Protein AF-A0A2D5UTN2-F1 (afdb_monomer_lite)

Radius of gyration: 18.23 Å; chains: 1; bounding box: 49×31×36 Å

Sequence (75 aa):
EVKAYILKNPENRLKDKDGSPIFEEPLVGFADGDDSLFQGYKSIIGDFHLTLREVLRKYLQEHSKCELRITRLET

Foldseek 3Di:
DVQCCQVPPQVQFPPVPDRDGVDHRDDDDDDDLPDCVQVVVCVVPHPVRDGSVRVVVVVCVVVPDPPPPPPPPDD

Secondary structure (DSSP, 8-state):
-HHHHHHH-TTSS-TTTT---SS-S-------TT-THHHHHHHHH-TTS--HHHHHHHHHHHSTT----------

pLDDT: mean 86.32, std 16.09, range [37.5, 96.88]

Structure (mmCIF, N/CA/C/O backbone):
data_AF-A0A2D5UTN2-F1
#
_entry.id   AF-A0A2D5UTN2-F1
#
loop_
_atom_site.group_PDB
_atom_site.id
_atom_site.type_symbol
_atom_site.label_atom_id
_atom_site.label_alt_id
_atom_site.label_comp_id
_atom_site.label_asym_id
_atom_site.label_entity_id
_atom_site.label_seq_id
_atom_site.pdbx_PDB_ins_code
_atom_site.Cartn_x
_atom_site.Cartn_y
_atom_site.Cartn_z
_atom_site.occupancy
_atom_site.B_iso_or_equiv
_atom_site.auth_seq_id
_atom_site.auth_comp_id
_atom_site.auth_asym_id
_atom_site.auth_atom_id
_atom_site.pdbx_PDB_model_num
ATOM 1 N N . GLU A 1 1 ? -2.489 6.218 -16.106 1.00 83.25 1 GLU A N 1
ATOM 2 C CA . GLU A 1 1 ? -1.334 6.973 -15.567 1.00 83.25 1 GLU A CA 1
ATOM 3 C C . GLU A 1 1 ? -0.431 6.110 -14.678 1.00 83.25 1 GLU A C 1
ATOM 5 O O . GLU A 1 1 ? 0.716 5.913 -15.056 1.00 83.25 1 GLU A O 1
ATOM 10 N N . VAL A 1 2 ? -0.939 5.483 -13.603 1.00 92.38 2 VAL A N 1
ATOM 11 C CA . VAL A 1 2 ? -0.138 4.61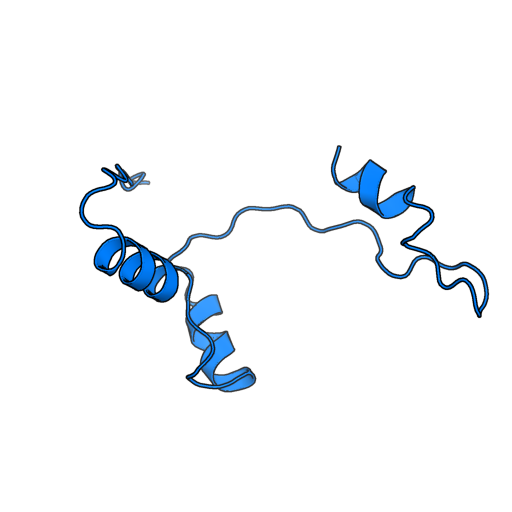9 -12.693 1.00 92.38 2 VAL A CA 1
ATOM 12 C C . VAL A 1 2 ? 0.562 3.446 -13.397 1.00 92.38 2 VAL A C 1
ATOM 14 O O . VAL A 1 2 ? 1.761 3.253 -13.223 1.00 92.38 2 VAL A O 1
ATOM 17 N N . LYS A 1 3 ? -0.146 2.692 -14.251 1.00 93.38 3 LYS A N 1
ATOM 18 C CA . LYS A 1 3 ? 0.442 1.559 -14.997 1.00 93.38 3 LYS A CA 1
ATOM 19 C C . LYS A 1 3 ? 1.649 1.978 -15.841 1.00 93.38 3 LYS A C 1
ATOM 21 O O . LYS A 1 3 ? 2.709 1.366 -15.779 1.00 93.38 3 LYS A O 1
ATOM 26 N N . ALA A 1 4 ? 1.490 3.060 -16.604 1.00 93.75 4 ALA A N 1
ATOM 27 C CA . ALA A 1 4 ? 2.549 3.586 -17.458 1.00 93.75 4 ALA A CA 1
ATOM 28 C C . ALA A 1 4 ? 3.746 4.079 -16.636 1.00 93.75 4 ALA A C 1
ATOM 30 O O . ALA A 1 4 ? 4.880 3.856 -17.050 1.00 93.75 4 ALA A O 1
ATOM 31 N N . TYR A 1 5 ? 3.494 4.701 -15.480 1.00 94.62 5 TYR A N 1
ATOM 32 C CA . TYR A 1 5 ? 4.545 5.117 -14.558 1.00 94.62 5 TYR A CA 1
ATOM 33 C C . TYR A 1 5 ? 5.370 3.917 -14.082 1.00 94.62 5 TYR A C 1
ATOM 35 O O . TYR A 1 5 ? 6.576 3.900 -14.301 1.00 94.62 5 TYR A O 1
ATOM 43 N N . ILE A 1 6 ? 4.737 2.880 -13.522 1.00 95.62 6 ILE A N 1
ATOM 44 C CA . ILE A 1 6 ? 5.456 1.707 -12.998 1.00 95.62 6 ILE A CA 1
ATOM 45 C C . ILE A 1 6 ? 6.257 1.003 -14.097 1.00 95.62 6 ILE A C 1
ATOM 47 O O . ILE A 1 6 ? 7.450 0.751 -13.930 1.00 95.62 6 ILE A O 1
ATOM 51 N N . LEU A 1 7 ? 5.645 0.736 -15.252 1.00 93.88 7 LEU A N 1
ATOM 52 C CA . LEU A 1 7 ? 6.299 -0.042 -16.307 1.00 93.88 7 LEU A CA 1
ATOM 53 C C . LEU A 1 7 ? 7.450 0.711 -16.991 1.00 93.88 7 LEU A C 1
ATOM 55 O O . LEU A 1 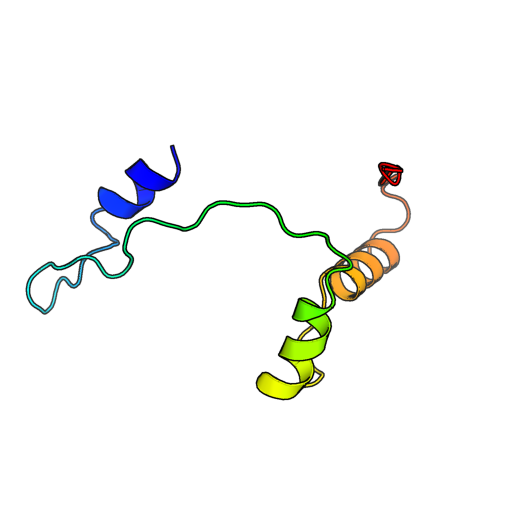7 ? 8.408 0.078 -17.440 1.00 93.88 7 LEU A O 1
ATOM 59 N N . LYS A 1 8 ? 7.390 2.047 -17.070 1.00 94.81 8 LYS A N 1
ATOM 60 C CA . LYS A 1 8 ? 8.391 2.867 -17.778 1.00 94.81 8 LYS A CA 1
ATOM 61 C C . LYS A 1 8 ? 9.409 3.547 -16.863 1.00 94.81 8 LYS A C 1
ATOM 63 O O . LYS A 1 8 ? 10.366 4.116 -17.380 1.00 94.81 8 LYS A O 1
ATOM 68 N N . ASN A 1 9 ? 9.226 3.512 -15.542 1.00 95.75 9 ASN A N 1
ATOM 69 C CA . ASN A 1 9 ? 10.151 4.156 -14.616 1.00 95.75 9 ASN A CA 1
ATOM 70 C C . ASN A 1 9 ? 11.535 3.469 -14.672 1.00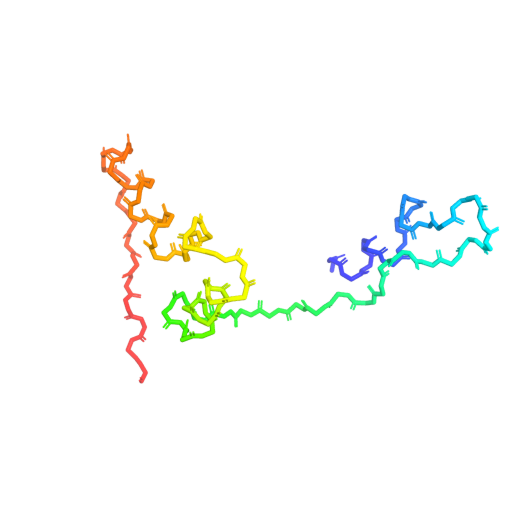 95.75 9 ASN A C 1
ATOM 72 O O . ASN A 1 9 ? 11.612 2.263 -14.419 1.00 95.75 9 ASN A O 1
ATOM 76 N N . PRO A 1 10 ? 12.625 4.203 -14.973 1.00 95.44 10 PRO A N 1
ATOM 77 C CA . PRO A 1 10 ? 13.977 3.641 -14.995 1.00 95.44 10 PRO A CA 1
ATOM 78 C C . PRO A 1 10 ? 14.447 3.113 -13.630 1.00 95.44 10 PRO A C 1
ATOM 80 O O . PRO A 1 10 ? 15.330 2.260 -13.583 1.00 95.44 10 PRO A O 1
ATOM 83 N N . GLU A 1 11 ? 13.846 3.565 -12.526 1.00 96.12 11 GLU A N 1
ATOM 84 C CA . GLU A 1 11 ? 14.116 3.045 -11.180 1.00 96.12 11 GLU A CA 1
ATOM 85 C C . GLU A 1 11 ? 13.425 1.701 -10.907 1.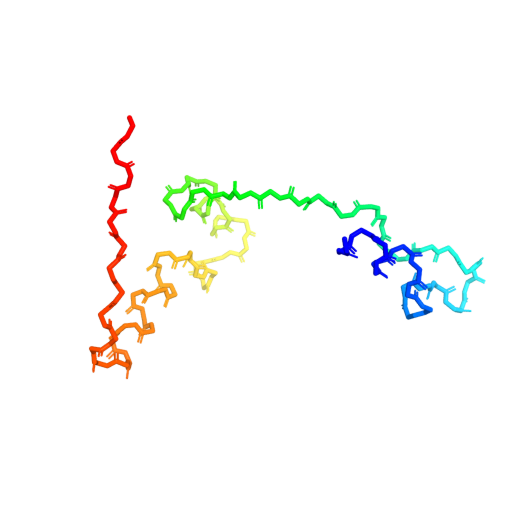00 96.12 11 GLU A C 1
ATOM 87 O O . GLU A 1 11 ? 13.832 0.969 -10.011 1.00 96.12 11 GLU A O 1
ATOM 92 N N . ASN A 1 12 ? 12.429 1.314 -11.710 1.00 96.81 12 ASN A N 1
ATOM 93 C CA . ASN A 1 12 ? 11.799 -0.003 -11.633 1.00 96.81 12 ASN A CA 1
ATOM 94 C C . ASN A 1 12 ? 12.568 -1.033 -12.481 1.00 96.81 12 ASN A C 1
ATOM 96 O O . ASN A 1 12 ? 11.995 -1.686 -13.355 1.00 96.81 12 ASN A O 1
ATOM 100 N N . ARG A 1 13 ? 13.888 -1.121 -12.309 1.00 96.88 13 ARG A N 1
ATOM 101 C CA . ARG A 1 13 ? 14.762 -2.015 -13.081 1.00 96.88 13 ARG A CA 1
ATOM 102 C C . ARG A 1 13 ? 15.806 -2.645 -12.173 1.00 96.88 13 ARG A C 1
ATOM 104 O O . ARG A 1 13 ? 16.432 -1.950 -11.377 1.00 96.88 13 ARG A O 1
ATOM 111 N N . LEU A 1 14 ? 16.041 -3.946 -12.330 1.00 96.06 14 LEU A N 1
ATOM 112 C CA . LEU A 1 14 ? 17.138 -4.656 -11.672 1.00 96.06 14 LEU A CA 1
ATOM 113 C C . LEU A 1 14 ? 18.473 -4.308 -12.353 1.00 96.06 14 LEU A C 1
ATOM 115 O O . LEU A 1 14 ? 19.000 -5.080 -13.153 1.00 96.06 14 LEU A O 1
ATOM 119 N N . LYS A 1 15 ? 18.992 -3.111 -12.044 1.00 92.75 15 LYS A N 1
ATOM 120 C CA . LYS A 1 15 ? 20.183 -2.507 -12.675 1.00 92.75 15 LYS A CA 1
ATOM 121 C C . LYS A 1 15 ? 21.440 -3.381 -12.555 1.00 92.75 15 LYS A C 1
ATOM 123 O O . LYS A 1 15 ? 22.207 -3.448 -13.506 1.00 92.75 15 LYS A O 1
ATOM 128 N N . ASP A 1 16 ? 21.592 -4.105 -11.447 1.00 93.31 16 ASP A N 1
ATOM 129 C CA . ASP A 1 16 ? 22.745 -4.987 -11.194 1.00 93.31 16 ASP A CA 1
ATOM 130 C C . ASP A 1 16 ? 22.554 -6.425 -11.719 1.00 93.31 16 ASP A C 1
ATOM 132 O O . ASP A 1 16 ? 23.318 -7.326 -11.370 1.00 93.31 16 ASP A O 1
ATOM 136 N N . LYS A 1 17 ? 21.501 -6.677 -12.510 1.00 92.75 17 LYS A N 1
ATOM 137 C CA . LYS A 1 17 ? 21.204 -7.992 -13.098 1.00 92.75 17 LYS A CA 1
ATOM 138 C C . LYS A 1 17 ? 20.978 -7.880 -14.608 1.00 92.75 17 LYS A C 1
ATOM 140 O O . LYS A 1 17 ? 21.888 -7.531 -15.346 1.00 92.75 17 LYS A O 1
ATOM 145 N N . ASP A 1 18 ? 19.781 -8.206 -15.074 1.00 95.75 18 ASP A N 1
ATOM 146 C CA . ASP A 1 18 ? 19.389 -8.295 -16.482 1.00 95.75 18 ASP A CA 1
ATOM 147 C C . ASP A 1 18 ? 18.536 -7.101 -16.939 1.00 95.75 18 ASP A C 1
ATOM 149 O O . ASP A 1 18 ? 18.053 -7.070 -18.070 1.00 95.75 18 ASP A O 1
ATOM 153 N N . GLY A 1 19 ? 18.322 -6.116 -16.062 1.00 95.06 19 GLY A N 1
ATOM 154 C CA . GLY A 1 19 ? 17.445 -4.987 -16.346 1.00 95.06 19 GLY A CA 1
ATOM 155 C C . GLY A 1 19 ? 15.964 -5.366 -16.417 1.00 95.06 19 GLY A C 1
ATOM 156 O O . GLY A 1 19 ? 15.169 -4.580 -16.932 1.00 95.06 19 GLY A O 1
ATOM 157 N N . SER A 1 20 ? 15.564 -6.532 -15.904 1.00 95.94 20 SER A N 1
ATOM 158 C CA . SER A 1 20 ? 14.148 -6.880 -15.772 1.00 95.94 20 SER A CA 1
ATOM 159 C C . SER A 1 20 ? 13.429 -5.941 -14.787 1.00 95.94 20 SER A C 1
ATOM 161 O O . SER A 1 20 ? 14.065 -5.324 -13.917 1.00 95.94 20 SER A O 1
ATOM 163 N N . PRO A 1 21 ? 12.107 -5.745 -14.944 1.00 96.12 21 PRO A N 1
ATOM 164 C CA . PRO A 1 21 ? 11.335 -4.918 -14.027 1.00 96.12 21 PRO A CA 1
ATOM 165 C C . PRO A 1 21 ? 11.290 -5.527 -12.619 1.00 96.12 21 PRO A C 1
ATOM 167 O O . PRO A 1 21 ? 11.159 -6.737 -12.469 1.00 96.12 21 PRO A O 1
ATOM 170 N N . ILE A 1 22 ? 11.366 -4.682 -11.583 1.00 95.88 22 ILE A N 1
ATOM 171 C CA . ILE A 1 22 ? 11.208 -5.119 -10.179 1.00 95.88 22 ILE A CA 1
ATOM 172 C C . ILE A 1 22 ? 9.728 -5.404 -9.891 1.00 95.88 22 ILE A C 1
ATOM 174 O O . ILE A 1 22 ? 9.389 -6.381 -9.230 1.00 95.88 22 ILE A O 1
ATOM 178 N N . PHE A 1 23 ? 8.854 -4.546 -10.412 1.00 95.81 23 PHE A N 1
ATOM 179 C CA . PHE A 1 23 ? 7.406 -4.642 -10.310 1.00 95.81 23 PHE A CA 1
ATOM 180 C C . PHE A 1 23 ? 6.783 -4.741 -11.698 1.00 95.81 23 PHE A C 1
ATOM 182 O O . PHE A 1 23 ? 7.127 -3.970 -12.602 1.00 95.81 23 PHE A O 1
ATOM 189 N N . GLU A 1 24 ? 5.833 -5.657 -11.840 1.00 94.44 24 GLU A N 1
ATOM 190 C CA . GLU A 1 24 ? 5.031 -5.828 -13.048 1.00 94.44 24 GLU A CA 1
ATOM 191 C C . GLU A 1 24 ? 3.871 -4.819 -13.105 1.00 94.44 24 GLU A C 1
ATOM 193 O O . GLU A 1 24 ? 3.867 -3.788 -12.423 1.00 94.44 24 GLU A O 1
ATOM 198 N N . GLU A 1 25 ? 2.887 -5.077 -13.966 1.00 94.88 25 GLU A N 1
ATOM 199 C CA . GLU A 1 25 ? 1.706 -4.233 -14.066 1.00 94.88 25 GLU A CA 1
ATOM 200 C C . GLU A 1 25 ? 0.966 -4.177 -12.715 1.00 94.88 25 GLU A C 1
ATOM 202 O O . GLU A 1 25 ? 0.580 -5.216 -12.177 1.00 94.88 25 GLU A O 1
ATOM 207 N N . PRO A 1 26 ? 0.746 -2.976 -12.147 1.00 93.50 26 PRO A N 1
ATOM 208 C CA . PRO A 1 26 ? 0.128 -2.863 -10.838 1.00 93.50 26 PRO A CA 1
ATOM 209 C C . PRO A 1 26 ? -1.359 -3.219 -10.900 1.00 93.50 26 PRO A C 1
ATOM 211 O O . PRO A 1 26 ? -2.096 -2.752 -11.777 1.00 93.50 26 PRO A O 1
ATOM 214 N N . LEU A 1 27 ? -1.816 -3.973 -9.900 1.00 91.94 27 LEU A N 1
ATOM 215 C CA . LEU A 1 27 ? -3.234 -4.187 -9.636 1.00 91.94 27 LEU A CA 1
ATOM 216 C C . LEU A 1 27 ? -3.806 -2.928 -8.977 1.00 91.94 27 LEU A C 1
ATOM 218 O O . LEU A 1 27 ? -3.423 -2.572 -7.864 1.00 91.94 27 LEU A O 1
ATOM 222 N N . VAL A 1 28 ? -4.704 -2.235 -9.677 1.00 89.50 28 VAL A N 1
ATOM 223 C CA . VAL A 1 28 ? -5.355 -1.019 -9.174 1.00 89.50 28 VAL A CA 1
ATOM 224 C C . VAL A 1 28 ? -6.833 -1.306 -8.968 1.00 89.50 28 VAL A C 1
ATOM 226 O O . VAL A 1 28 ? -7.541 -1.643 -9.915 1.00 89.50 28 VAL A O 1
ATOM 229 N N . GLY A 1 29 ? -7.290 -1.145 -7.732 1.00 88.88 29 GLY A N 1
ATOM 230 C CA . GLY A 1 29 ? -8.678 -1.319 -7.330 1.00 88.88 29 GLY A CA 1
ATOM 231 C C . GLY A 1 29 ? -8.955 -0.597 -6.016 1.00 88.88 29 GLY A C 1
ATOM 232 O O . GLY A 1 29 ? -8.064 0.033 -5.444 1.00 88.88 29 GLY A O 1
ATOM 233 N N . PHE A 1 30 ? -10.193 -0.700 -5.546 1.00 89.25 30 PHE A N 1
ATOM 234 C CA . PHE A 1 30 ? -10.628 -0.152 -4.267 1.00 89.25 30 PHE A CA 1
ATOM 235 C C . PHE A 1 30 ? -11.097 -1.299 -3.378 1.00 89.25 30 PHE A C 1
ATOM 237 O O . PHE A 1 30 ? -11.794 -2.194 -3.852 1.00 89.25 30 PHE A O 1
ATOM 244 N N . ALA A 1 31 ? -10.704 -1.264 -2.109 1.00 88.69 31 ALA A N 1
ATOM 245 C CA . ALA A 1 31 ? -11.202 -2.169 -1.083 1.00 88.69 31 ALA A CA 1
ATOM 246 C C . ALA A 1 31 ? -12.086 -1.384 -0.110 1.00 88.69 31 ALA A C 1
ATOM 248 O O . ALA A 1 31 ? -11.820 -0.206 0.153 1.00 88.69 31 ALA A O 1
ATOM 249 N N . ASP A 1 32 ? -13.116 -2.036 0.426 1.00 90.44 32 ASP A N 1
ATOM 250 C CA . ASP A 1 32 ? -13.898 -1.480 1.528 1.00 90.44 32 ASP A CA 1
ATOM 251 C C . ASP A 1 32 ? -13.006 -1.375 2.774 1.00 90.44 32 ASP A C 1
ATOM 253 O O . ASP A 1 32 ? -12.285 -2.311 3.111 1.00 90.44 32 ASP A O 1
ATOM 257 N N . GLY A 1 33 ? -13.041 -0.239 3.472 1.00 89.31 33 GLY A N 1
ATOM 258 C CA . GLY A 1 33 ? -12.270 -0.041 4.700 1.00 89.31 33 GLY A CA 1
ATOM 259 C C . GLY A 1 33 ? -12.681 -0.959 5.860 1.00 89.31 33 GLY A C 1
ATOM 260 O O . GLY A 1 33 ? -11.901 -1.100 6.803 1.00 89.31 33 GLY A O 1
ATOM 261 N N . ASP A 1 34 ? -13.867 -1.573 5.792 1.00 90.38 34 ASP A N 1
ATOM 262 C CA . ASP A 1 34 ? -14.361 -2.580 6.740 1.00 90.38 34 ASP A CA 1
ATOM 263 C C . ASP A 1 34 ? -14.177 -4.029 6.254 1.00 90.38 34 ASP A C 1
ATOM 265 O O . ASP A 1 34 ? -14.676 -4.956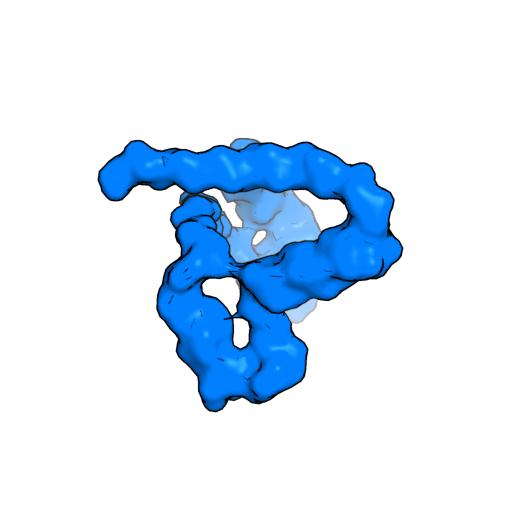 6.897 1.00 90.38 34 ASP A O 1
ATOM 269 N N . ASP A 1 35 ? -13.454 -4.259 5.153 1.00 93.94 35 ASP A N 1
ATOM 270 C CA . ASP A 1 35 ? -13.195 -5.613 4.661 1.00 93.94 35 ASP A CA 1
ATOM 271 C C . ASP A 1 35 ? -12.479 -6.474 5.725 1.00 93.94 35 ASP A C 1
ATOM 273 O O . ASP A 1 35 ? -11.449 -6.098 6.302 1.00 93.94 35 ASP A O 1
ATOM 277 N N . SER A 1 36 ? -13.024 -7.670 5.968 1.00 93.81 36 SER A N 1
ATOM 278 C CA . SER A 1 36 ? -12.485 -8.666 6.903 1.00 93.81 36 SER A CA 1
ATOM 279 C C . SER A 1 36 ? -11.029 -9.061 6.622 1.00 93.81 36 SER A C 1
ATOM 281 O O . SER A 1 36 ? -10.313 -9.455 7.547 1.00 93.81 36 SER A O 1
ATOM 283 N N . LEU A 1 37 ? -10.562 -8.896 5.380 1.00 92.94 37 LEU A N 1
ATOM 284 C CA . LEU A 1 37 ? -9.182 -9.126 4.965 1.00 92.94 37 LEU A CA 1
ATOM 285 C C . LEU A 1 37 ? -8.174 -8.393 5.863 1.00 92.94 37 LEU A C 1
ATOM 287 O O . LEU A 1 37 ? -7.153 -8.968 6.244 1.00 92.94 37 LEU A O 1
ATOM 291 N N . PHE A 1 38 ? -8.480 -7.156 6.267 1.00 93.81 38 PHE A N 1
ATOM 292 C CA . PHE A 1 38 ? -7.583 -6.361 7.109 1.00 93.81 38 PHE A CA 1
ATOM 293 C C . PHE A 1 38 ? -7.423 -6.933 8.521 1.00 93.81 38 PHE A C 1
ATOM 295 O O . PHE A 1 38 ? -6.358 -6.785 9.117 1.00 93.81 38 PHE A O 1
ATOM 302 N N . GLN A 1 39 ? -8.442 -7.618 9.049 1.00 94.88 39 GLN A N 1
ATOM 303 C CA . GLN A 1 39 ? -8.316 -8.338 10.320 1.00 94.88 39 GLN A CA 1
ATOM 304 C C . GLN A 1 39 ? -7.450 -9.589 10.156 1.00 94.88 39 GLN A C 1
ATOM 306 O O . GLN A 1 39 ? -6.615 -9.872 11.011 1.00 94.88 39 GLN A O 1
ATOM 311 N N . GLY A 1 40 ? -7.580 -10.295 9.027 1.00 95.88 40 GLY A N 1
ATOM 312 C CA . GLY A 1 40 ? -6.750 -11.462 8.716 1.00 95.88 40 GLY A CA 1
ATOM 313 C C . GLY A 1 40 ? -5.250 -11.148 8.688 1.00 95.88 40 GLY A C 1
ATOM 314 O O . GLY A 1 40 ? -4.441 -11.945 9.165 1.00 95.88 40 GLY A O 1
ATOM 315 N N . TYR A 1 41 ? -4.861 -9.959 8.215 1.00 95.44 41 TYR A N 1
ATOM 316 C CA . TYR A 1 41 ? -3.453 -9.547 8.196 1.00 95.44 41 TYR A CA 1
ATOM 317 C C . TYR A 1 41 ? -2.814 -9.442 9.579 1.00 95.44 41 TYR A C 1
ATOM 319 O O . TYR A 1 41 ? -1.616 -9.696 9.700 1.00 95.44 41 TYR A O 1
ATOM 327 N N . LYS A 1 42 ? -3.580 -9.153 10.635 1.00 96.12 42 LYS A N 1
ATOM 328 C CA . LYS A 1 42 ? -3.036 -9.125 12.000 1.00 96.12 42 LYS A CA 1
ATOM 329 C C . LYS A 1 42 ? -2.567 -10.492 12.474 1.00 96.12 42 LYS A C 1
ATOM 331 O O . LYS A 1 42 ? -1.556 -10.576 13.158 1.00 96.12 42 LYS A O 1
ATOM 336 N N . SER A 1 43 ? -3.231 -11.567 12.057 1.00 95.19 43 SER A N 1
ATOM 337 C CA . SER A 1 43 ? -2.789 -12.928 12.380 1.00 95.19 43 SER A CA 1
ATOM 338 C C . SER A 1 43 ? -1.507 -13.331 11.642 1.00 95.19 43 SER A C 1
ATOM 340 O O . SER A 1 43 ? -0.782 -14.196 12.121 1.00 95.19 43 SER A O 1
ATOM 342 N N . ILE A 1 44 ? -1.228 -12.721 10.484 1.00 96.06 44 ILE A N 1
ATOM 343 C CA . ILE A 1 44 ? -0.062 -13.034 9.640 1.00 96.06 44 ILE A CA 1
ATOM 344 C C . ILE A 1 44 ? 1.145 -12.160 10.009 1.00 96.06 44 ILE A C 1
ATOM 346 O O . ILE A 1 44 ? 2.268 -12.651 10.073 1.00 96.06 44 ILE A O 1
ATOM 350 N N . ILE A 1 45 ? 0.920 -10.863 10.224 1.00 96.00 45 ILE A N 1
ATOM 351 C CA . ILE A 1 45 ? 1.968 -9.857 10.449 1.00 96.00 45 ILE A CA 1
ATOM 352 C C . ILE A 1 45 ? 2.173 -9.605 11.950 1.00 96.00 45 ILE A C 1
ATOM 354 O O . ILE A 1 45 ? 3.308 -9.476 12.404 1.00 96.00 45 ILE A O 1
ATOM 358 N N . GLY A 1 46 ? 1.079 -9.540 12.713 1.00 95.50 46 GLY A N 1
ATOM 359 C CA . GLY A 1 46 ? 1.046 -9.257 14.148 1.00 95.50 46 GLY A CA 1
ATOM 360 C C . GLY A 1 46 ? 0.057 -8.147 14.523 1.00 95.50 46 GLY A C 1
ATOM 361 O O . GLY A 1 46 ? -0.326 -7.317 13.697 1.00 95.50 46 GLY A O 1
ATOM 362 N N . ASP A 1 47 ? -0.313 -8.088 15.805 1.00 95.00 47 ASP A N 1
ATOM 363 C CA . ASP A 1 47 ? -1.326 -7.154 16.331 1.00 95.00 47 ASP A CA 1
ATOM 364 C C . ASP A 1 47 ? -0.955 -5.669 16.188 1.00 95.00 47 ASP A C 1
ATOM 366 O O . ASP A 1 47 ? -1.827 -4.800 16.213 1.00 95.00 47 ASP A O 1
ATOM 370 N N . PHE A 1 48 ? 0.332 -5.366 16.001 1.00 95.06 48 PHE A N 1
ATOM 371 C CA . PHE A 1 48 ? 0.816 -4.009 15.738 1.00 95.06 48 PHE A CA 1
ATOM 372 C C . PHE A 1 48 ? 0.430 -3.491 14.340 1.00 95.06 48 PHE A C 1
ATOM 374 O O . PHE A 1 48 ? 0.551 -2.293 14.079 1.00 95.06 48 PHE A O 1
ATOM 381 N N . HIS A 1 49 ? -0.016 -4.366 13.430 1.00 95.62 49 HIS A N 1
ATOM 382 C CA . HIS A 1 49 ? -0.457 -3.986 12.094 1.00 95.62 49 HIS A CA 1
ATOM 383 C C . HIS A 1 49 ? -1.857 -3.365 12.150 1.00 95.62 49 HIS A C 1
ATOM 385 O O . HIS A 1 49 ? -2.870 -4.062 12.191 1.00 95.62 49 HIS A O 1
ATOM 391 N N . LEU A 1 50 ? -1.919 -2.035 12.180 1.00 95.38 50 LEU A N 1
ATOM 392 C CA . LEU A 1 50 ? -3.184 -1.314 12.267 1.00 95.38 50 LEU A CA 1
ATOM 393 C C . LEU A 1 50 ? -4.032 -1.519 11.006 1.00 95.38 50 LEU A C 1
ATOM 395 O O . LEU A 1 50 ? -3.571 -1.317 9.884 1.00 95.38 50 LEU A O 1
ATOM 399 N N . THR A 1 51 ? -5.306 -1.835 11.204 1.00 94.94 51 THR A N 1
ATOM 400 C CA . THR A 1 51 ? -6.308 -1.788 10.135 1.00 94.94 51 THR A CA 1
ATOM 401 C C . THR A 1 51 ? -6.581 -0.345 9.702 1.00 94.94 51 THR A C 1
ATOM 403 O O . THR A 1 51 ? -6.335 0.603 10.459 1.00 94.94 51 THR A O 1
ATOM 406 N N . LEU A 1 52 ? -7.170 -0.156 8.513 1.00 92.94 52 LEU A N 1
ATOM 407 C CA . LEU A 1 52 ? -7.575 1.176 8.039 1.00 92.94 52 LEU A CA 1
ATOM 408 C C . LEU A 1 52 ? -8.459 1.901 9.064 1.00 92.94 52 LEU A C 1
ATOM 410 O O . LEU A 1 52 ? -8.253 3.084 9.336 1.00 92.94 52 LEU A O 1
ATOM 414 N N . ARG A 1 53 ? -9.418 1.191 9.673 1.00 90.69 53 ARG A N 1
ATOM 415 C CA . ARG A 1 53 ? -10.337 1.752 10.671 1.00 90.69 53 ARG A CA 1
ATOM 416 C C . ARG A 1 53 ? -9.611 2.227 11.931 1.00 90.69 53 ARG A C 1
ATOM 418 O O . ARG A 1 53 ? -9.993 3.245 12.507 1.00 90.69 53 ARG A O 1
ATOM 425 N N . GLU A 1 54 ? -8.575 1.515 12.359 1.00 93.62 54 GLU A N 1
ATOM 426 C CA . GLU A 1 54 ? -7.770 1.880 13.528 1.00 93.62 54 GLU A CA 1
ATOM 427 C C . GLU A 1 54 ? -6.862 3.072 13.248 1.00 93.62 54 GLU A C 1
ATOM 429 O O . GLU A 1 54 ? -6.846 4.008 14.048 1.00 93.62 54 GLU A O 1
ATOM 434 N N . VAL A 1 55 ? -6.174 3.086 12.099 1.00 93.38 55 VAL A N 1
ATOM 435 C CA . VAL A 1 55 ? -5.374 4.244 11.664 1.00 93.38 55 VAL A CA 1
ATOM 436 C C . VAL A 1 55 ? -6.251 5.485 11.560 1.00 93.38 55 VAL A C 1
ATOM 438 O O . VAL A 1 55 ? -5.904 6.531 12.105 1.00 93.38 55 VAL A O 1
ATOM 441 N N . LEU A 1 56 ? -7.413 5.367 10.917 1.00 91.00 56 LEU A N 1
ATOM 442 C CA . LEU A 1 56 ? -8.327 6.491 10.750 1.00 91.00 56 LEU A CA 1
ATOM 443 C C . LEU A 1 56 ? -8.837 7.010 12.099 1.00 91.00 56 LEU A C 1
ATOM 445 O O . LEU A 1 56 ? -8.888 8.218 12.320 1.00 91.00 56 LEU A O 1
ATOM 449 N N . ARG A 1 57 ? -9.186 6.108 13.024 1.00 90.25 57 ARG A N 1
ATOM 450 C CA . ARG A 1 57 ? -9.610 6.479 14.379 1.00 90.25 57 ARG A CA 1
ATOM 451 C C . ARG A 1 57 ? -8.496 7.199 15.134 1.00 90.25 57 ARG A C 1
ATOM 453 O O . ARG A 1 57 ? -8.766 8.229 15.742 1.00 90.25 57 ARG A O 1
ATOM 460 N N . LYS A 1 58 ? -7.269 6.679 15.074 1.00 90.69 58 LYS A N 1
ATOM 461 C CA . LYS A 1 58 ? -6.093 7.286 15.705 1.00 90.69 58 LYS A CA 1
ATOM 462 C C . LYS A 1 58 ? -5.838 8.691 15.157 1.00 90.69 58 LYS A C 1
ATOM 464 O O . LYS A 1 58 ? -5.725 9.630 15.935 1.00 90.69 58 LYS A O 1
ATOM 469 N N . TYR A 1 59 ? -5.866 8.849 13.834 1.00 90.62 59 TYR A N 1
ATOM 470 C CA . TYR A 1 59 ? -5.723 10.150 13.182 1.00 90.62 59 TYR A CA 1
ATOM 471 C C . TYR A 1 59 ? -6.801 11.145 13.636 1.00 90.62 59 TYR A C 1
ATOM 473 O O . TYR A 1 59 ? -6.491 12.272 14.005 1.00 90.62 59 TYR A O 1
ATOM 481 N N . LEU A 1 60 ? -8.070 10.729 13.677 1.00 86.88 60 LEU A N 1
ATOM 482 C CA . LEU A 1 60 ? -9.180 11.585 14.116 1.00 86.88 60 LEU A CA 1
ATOM 483 C C . LEU A 1 60 ? -9.100 11.984 15.597 1.00 86.88 60 LEU A C 1
ATOM 485 O O . LEU A 1 60 ? -9.567 13.060 15.968 1.00 86.88 60 LEU A O 1
ATOM 489 N N . GLN A 1 61 ? -8.532 11.125 16.444 1.00 87.31 61 GLN A N 1
ATOM 490 C CA . GLN A 1 61 ? -8.282 11.431 17.854 1.00 87.31 61 GLN A CA 1
ATOM 491 C C . GLN A 1 61 ? -7.151 12.452 18.020 1.00 87.31 61 GLN A C 1
ATOM 493 O O . GLN A 1 61 ? -7.245 13.331 18.873 1.00 87.31 61 GLN A O 1
ATOM 498 N N . GLU A 1 62 ? -6.105 12.346 17.200 1.00 88.75 62 GLU A N 1
ATOM 499 C CA . GLU A 1 62 ? -4.943 13.244 17.217 1.00 88.75 62 GLU A CA 1
ATOM 500 C C . GLU A 1 62 ? -5.241 14.602 16.562 1.00 88.75 62 GLU A C 1
ATOM 502 O O . GLU A 1 62 ? -4.691 15.625 16.969 1.00 88.75 62 GLU A O 1
ATOM 507 N N . HIS A 1 63 ? -6.158 14.632 15.593 1.00 80.56 63 HIS A N 1
ATOM 508 C CA . HIS A 1 63 ? -6.529 15.819 14.827 1.00 80.56 63 HIS A CA 1
ATOM 509 C C . HIS A 1 63 ? -8.010 16.158 15.030 1.00 80.56 63 HIS A C 1
ATOM 511 O O . HIS A 1 63 ? -8.857 15.953 14.155 1.00 80.56 63 HIS A O 1
ATOM 517 N N . SER A 1 64 ? -8.322 16.674 16.221 1.00 63.25 64 SER A N 1
ATOM 518 C CA . SER A 1 64 ? -9.679 16.988 16.665 1.00 63.25 64 SER A CA 1
ATOM 519 C C . SER A 1 64 ? -10.419 17.926 15.693 1.00 63.25 64 SER A C 1
ATOM 521 O O . SER A 1 64 ? -10.167 19.125 15.620 1.00 63.25 64 SER A O 1
ATOM 523 N N . LYS A 1 65 ? -11.402 17.330 14.999 1.00 58.09 65 LYS A N 1
ATOM 524 C CA . LYS A 1 65 ? -12.345 17.902 14.017 1.00 58.09 65 LYS A CA 1
ATOM 525 C C . LYS A 1 65 ? -11.757 18.273 12.651 1.00 58.09 65 LYS A C 1
ATOM 527 O O . LYS A 1 65 ? -11.836 19.416 12.217 1.00 58.09 65 LYS A O 1
ATOM 532 N N . CYS A 1 66 ? -11.336 17.265 11.895 1.00 50.53 66 CYS A N 1
ATOM 533 C CA . CYS A 1 66 ? -11.619 17.288 10.461 1.00 50.53 66 CYS A CA 1
ATOM 534 C C . CYS A 1 66 ? -12.992 16.623 10.262 1.00 50.53 66 CYS A C 1
ATOM 536 O O . CYS A 1 66 ? -13.156 15.457 10.626 1.00 50.53 66 CYS A O 1
ATOM 538 N N . GLU A 1 67 ? -13.999 17.352 9.768 1.00 53.69 67 GLU A N 1
ATOM 539 C CA . GLU A 1 67 ? -15.298 16.778 9.380 1.00 53.69 67 GLU A CA 1
ATOM 540 C C . GLU A 1 67 ? -15.107 15.833 8.185 1.00 53.69 67 GLU A C 1
ATOM 542 O O . GLU A 1 67 ? -15.390 16.163 7.035 1.00 53.69 67 GLU A O 1
ATOM 547 N N . LEU A 1 68 ? -14.618 14.622 8.443 1.00 56.88 68 LEU A N 1
ATOM 548 C CA . LEU A 1 68 ? -14.680 13.539 7.477 1.00 56.88 68 LEU A CA 1
ATOM 549 C C . LEU A 1 68 ? -16.131 13.056 7.425 1.00 56.88 68 LEU A C 1
ATOM 551 O O . LEU A 1 68 ? -16.536 12.155 8.159 1.00 56.88 68 LEU A O 1
ATOM 555 N N . ARG A 1 69 ? -16.933 13.677 6.552 1.00 51.09 69 ARG A N 1
ATOM 556 C CA . ARG A 1 69 ? -18.219 13.128 6.099 1.00 51.09 69 ARG A CA 1
ATOM 557 C C . ARG A 1 69 ? -17.942 11.857 5.293 1.00 51.09 69 ARG A C 1
ATOM 559 O O . ARG A 1 69 ? -17.946 11.867 4.069 1.00 51.09 69 ARG A O 1
ATOM 566 N N . ILE A 1 70 ? -17.694 10.750 5.984 1.00 55.72 70 ILE A N 1
ATOM 567 C CA . ILE A 1 70 ? -17.796 9.418 5.388 1.00 55.72 70 ILE A CA 1
ATOM 568 C C . ILE A 1 70 ? -19.276 9.057 5.453 1.00 55.72 70 ILE A C 1
ATOM 570 O O . ILE A 1 70 ? -19.743 8.428 6.401 1.00 55.72 70 ILE A O 1
ATOM 574 N N . THR A 1 71 ? -20.056 9.547 4.491 1.00 45.44 71 THR A N 1
ATOM 575 C CA . THR A 1 71 ? -21.410 9.035 4.291 1.00 45.44 71 THR A CA 1
ATOM 576 C C . THR A 1 71 ? -21.278 7.590 3.839 1.00 45.44 71 THR A C 1
ATOM 578 O O . THR A 1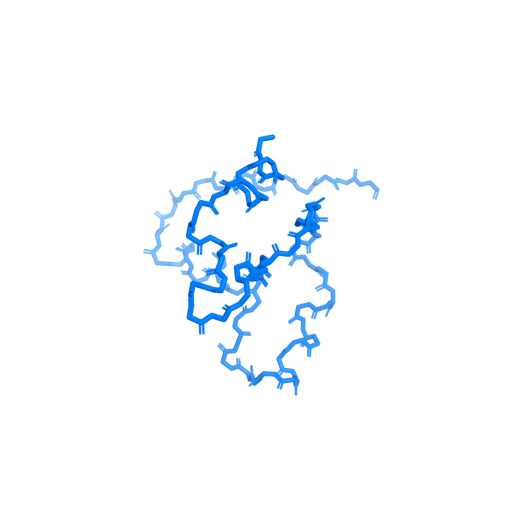 71 ? -20.694 7.326 2.788 1.00 45.44 71 THR A O 1
ATOM 581 N N . ARG A 1 72 ? -21.788 6.663 4.653 1.00 48.06 72 ARG A N 1
ATOM 582 C CA . ARG A 1 72 ? -22.009 5.272 4.264 1.00 48.06 72 ARG A CA 1
ATOM 583 C C . ARG A 1 72 ? -22.797 5.297 2.953 1.00 48.06 72 ARG A C 1
ATOM 585 O O . ARG A 1 72 ? -23.904 5.831 2.923 1.00 48.06 72 ARG A O 1
ATOM 592 N N . LEU A 1 73 ? -22.196 4.822 1.864 1.00 47.00 73 LEU A N 1
ATOM 593 C CA . LEU A 1 73 ? -22.954 4.498 0.662 1.00 47.00 73 LEU A CA 1
ATOM 594 C C . LEU A 1 73 ? -23.739 3.242 1.030 1.00 47.00 73 LEU A C 1
ATOM 596 O O . LEU A 1 73 ? -23.187 2.150 1.081 1.00 47.00 73 LEU A O 1
ATOM 600 N N . GLU A 1 74 ? -24.989 3.439 1.437 1.00 40.88 74 GLU A N 1
ATOM 601 C CA . GLU A 1 74 ? -25.957 2.358 1.567 1.00 40.88 74 GLU A CA 1
ATOM 602 C C . GLU A 1 74 ? -26.149 1.765 0.160 1.00 40.88 74 GLU A C 1
ATOM 604 O O . GLU A 1 74 ? -26.604 2.461 -0.752 1.00 40.88 74 GLU A O 1
ATOM 609 N N . THR A 1 75 ? -25.759 0.506 -0.016 1.00 37.50 75 THR A N 1
ATOM 610 C CA . THR A 1 75 ? -26.158 -0.361 -1.135 1.00 37.50 75 THR A CA 1
ATOM 611 C C . THR A 1 75 ? -26.715 -1.643 -0.568 1.00 37.50 75 THR A C 1
ATOM 613 O O . THR A 1 75 ? -26.061 -2.172 0.362 1.00 37.50 75 THR A O 1
#